Protein AF-A0A2A5DPG7-F1 (afdb_monomer_lite)

Sequence (153 aa):
MPADMGAVGDTNIAQRLMDYFQRQSAWLESVQEELKEMPDSLQSDDLDEVIGTTLQWDTRNKALAEEFVVLKKEWDRTEDIPSSDRKAIQALARDVESKVETVRILFEQSAALAGEKSLAMKESLDELKQGRGVLGKYKAPSSPDSSYFDSSM

Structure (mmCIF, N/CA/C/O backbone):
data_AF-A0A2A5DPG7-F1
#
_entry.id   AF-A0A2A5DPG7-F1
#
loop_
_atom_site.group_PDB
_atom_site.id
_atom_site.type_symbol
_atom_site.label_atom_id
_atom_site.label_alt_id
_atom_site.label_comp_id
_atom_site.label_asym_id
_atom_site.label_entity_id
_atom_site.label_seq_id
_atom_site.pdbx_PDB_ins_code
_atom_site.Cartn_x
_atom_site.Cartn_y
_atom_site.Cartn_z
_atom_site.occupancy
_atom_site.B_iso_or_equiv
_atom_site.auth_seq_id
_atom_site.auth_comp_id
_atom_site.auth_asym_id
_atom_site.auth_atom_id
_atom_site.pdbx_PDB_model_num
ATOM 1 N N . MET A 1 1 ? -20.782 -13.740 47.857 1.00 43.94 1 MET A N 1
ATOM 2 C CA . MET A 1 1 ? -19.964 -13.024 46.860 1.00 43.94 1 MET A CA 1
ATOM 3 C C . MET A 1 1 ? -19.784 -13.953 45.672 1.00 43.94 1 MET A C 1
ATOM 5 O O . MET A 1 1 ? -19.030 -14.908 45.811 1.00 43.94 1 MET A O 1
ATOM 9 N N . PRO A 1 2 ? -20.546 -13.791 44.581 1.00 46.00 2 PRO A N 1
ATOM 10 C CA . PRO A 1 2 ? -20.291 -14.551 43.370 1.00 46.00 2 PRO A CA 1
ATOM 11 C C . PRO A 1 2 ? -19.112 -13.908 42.637 1.00 46.00 2 PRO A C 1
ATOM 13 O O . PRO A 1 2 ? -19.088 -12.696 42.435 1.00 46.00 2 PRO A O 1
ATOM 16 N N . ALA A 1 3 ? -18.116 -14.729 42.315 1.00 46.75 3 ALA A N 1
ATOM 17 C CA . ALA A 1 3 ? -17.057 -14.374 41.392 1.00 46.75 3 ALA A CA 1
ATOM 18 C C . ALA A 1 3 ? -17.701 -14.168 40.021 1.00 46.75 3 ALA A C 1
ATOM 20 O O . ALA A 1 3 ? -18.239 -15.105 39.431 1.00 46.75 3 ALA A O 1
ATOM 21 N N . ASP A 1 4 ? -17.683 -12.919 39.577 1.00 44.97 4 ASP A N 1
ATOM 22 C CA . ASP A 1 4 ? -18.006 -12.521 38.222 1.00 44.97 4 ASP A CA 1
ATOM 23 C C . ASP A 1 4 ? -16.949 -13.145 37.301 1.00 44.97 4 ASP A C 1
ATOM 25 O O . ASP A 1 4 ? -15.847 -12.621 37.124 1.00 44.97 4 ASP A O 1
ATOM 29 N N . MET A 1 5 ? -17.234 -14.353 36.808 1.00 43.31 5 MET A N 1
ATOM 30 C CA . MET A 1 5 ? -16.501 -14.948 35.697 1.00 43.31 5 MET A CA 1
ATOM 31 C C . MET A 1 5 ? -16.909 -14.193 34.435 1.00 43.31 5 MET A C 1
ATOM 33 O O . MET A 1 5 ? -17.728 -14.667 33.647 1.00 43.31 5 MET A O 1
ATOM 37 N N . GLY A 1 6 ? -16.348 -12.990 34.292 1.00 41.88 6 GLY A N 1
ATOM 38 C CA . GLY A 1 6 ? -16.433 -12.184 33.087 1.00 41.88 6 GLY A CA 1
ATOM 39 C C . GLY A 1 6 ? -16.070 -13.045 31.884 1.00 41.88 6 GLY A C 1
ATOM 40 O O . GLY A 1 6 ? -15.026 -13.700 31.854 1.00 41.88 6 GLY A O 1
ATOM 41 N N . ALA A 1 7 ? -16.999 -13.098 30.938 1.00 42.84 7 ALA A N 1
ATOM 42 C CA . ALA A 1 7 ? -16.963 -13.939 29.762 1.00 42.84 7 ALA A CA 1
ATOM 43 C C . ALA A 1 7 ? -15.601 -13.890 29.049 1.00 42.84 7 ALA A C 1
ATOM 45 O O . ALA A 1 7 ? -15.159 -12.845 28.579 1.00 42.84 7 ALA A O 1
ATOM 46 N N . VAL A 1 8 ? -14.971 -15.055 28.891 1.00 46.00 8 VAL A N 1
ATOM 47 C CA . VAL A 1 8 ? -13.763 -15.276 28.071 1.00 46.00 8 VAL A CA 1
ATOM 48 C C . VAL A 1 8 ? -14.135 -15.283 26.571 1.00 46.00 8 VAL A C 1
ATOM 50 O O . VAL A 1 8 ? -13.689 -16.130 25.809 1.00 46.00 8 VAL A O 1
ATOM 53 N N . GLY A 1 9 ? -15.026 -14.386 26.135 1.00 45.62 9 GLY A N 1
ATOM 54 C CA . GLY A 1 9 ? -15.773 -14.556 24.883 1.00 45.62 9 GLY A CA 1
ATOM 55 C C . GLY A 1 9 ? -15.862 -13.365 23.936 1.00 45.62 9 GLY A C 1
ATOM 56 O O . GLY A 1 9 ? -16.246 -13.588 22.800 1.00 45.62 9 GLY A O 1
ATOM 57 N N . ASP A 1 10 ? -15.489 -12.149 24.337 1.00 52.44 10 ASP A N 1
ATOM 58 C CA . ASP A 1 10 ? -15.544 -10.986 23.442 1.00 52.44 10 ASP A CA 1
ATOM 59 C C . ASP A 1 10 ? -14.329 -10.093 23.669 1.00 52.44 10 ASP A C 1
ATOM 61 O O . ASP A 1 10 ? -14.251 -9.311 24.619 1.00 52.44 10 ASP A O 1
ATOM 65 N N . THR A 1 11 ? -13.333 -10.209 22.791 1.00 62.56 11 THR A N 1
ATOM 66 C CA . THR A 1 11 ? -12.289 -9.187 22.713 1.00 62.56 11 THR A CA 1
ATOM 67 C C . THR A 1 11 ? -12.968 -7.870 22.340 1.00 62.56 11 THR A C 1
ATOM 69 O O . THR A 1 11 ? -13.545 -7.769 21.257 1.00 62.56 11 THR A O 1
ATOM 72 N N . ASN A 1 12 ? -12.913 -6.880 23.239 1.00 88.88 12 ASN A N 1
ATOM 73 C CA . ASN A 1 12 ? -13.495 -5.548 23.053 1.00 88.88 12 ASN A CA 1
ATOM 74 C C . ASN A 1 12 ? -13.195 -5.022 21.633 1.00 88.88 12 ASN A C 1
ATOM 76 O O . ASN A 1 12 ? -12.031 -4.971 21.225 1.00 88.88 12 ASN A O 1
ATOM 80 N N . ILE A 1 13 ? -14.237 -4.629 20.887 1.00 95.50 13 ILE A N 1
ATOM 81 C CA . ILE A 1 13 ? -14.133 -4.117 19.510 1.00 95.50 13 ILE A CA 1
ATOM 82 C C . ILE A 1 13 ? -13.096 -2.996 19.376 1.00 95.50 13 ILE A C 1
ATOM 84 O O . ILE A 1 13 ? -12.400 -2.913 18.364 1.00 95.50 13 ILE A O 1
ATOM 88 N N . ALA A 1 14 ? -12.930 -2.171 20.415 1.00 95.25 14 ALA A N 1
ATOM 89 C CA . ALA A 1 14 ? -11.928 -1.121 20.427 1.00 95.25 14 ALA A CA 1
ATOM 90 C C . ALA A 1 14 ? -10.503 -1.684 20.325 1.00 95.25 14 ALA A C 1
ATOM 92 O O . ALA A 1 14 ? -9.715 -1.210 19.511 1.00 95.25 14 ALA A O 1
ATOM 93 N N . GLN A 1 15 ? -10.193 -2.739 21.084 1.00 95.94 15 GLN A N 1
ATOM 94 C CA . GLN A 1 15 ? -8.887 -3.397 21.045 1.00 95.94 15 GLN A CA 1
ATOM 95 C C . GLN A 1 15 ? -8.618 -4.027 19.675 1.00 95.94 15 GLN A C 1
ATOM 97 O O . GLN A 1 15 ? -7.505 -3.931 19.163 1.00 95.94 15 GLN A O 1
ATOM 102 N N . ARG A 1 16 ? -9.641 -4.634 19.061 1.00 97.06 16 ARG A N 1
ATOM 103 C CA . ARG A 1 16 ? -9.536 -5.227 17.718 1.00 97.06 16 ARG A CA 1
ATOM 104 C C . ARG A 1 16 ? -9.281 -4.173 16.640 1.00 97.06 16 ARG A C 1
ATOM 106 O O . ARG A 1 16 ? -8.447 -4.392 15.771 1.00 97.06 16 ARG A O 1
ATOM 113 N N . LEU A 1 17 ? -9.943 -3.017 16.711 1.00 97.69 17 LEU A N 1
ATOM 114 C CA . LEU A 1 17 ? -9.670 -1.902 15.797 1.00 97.69 17 LEU A CA 1
ATOM 115 C C . LEU A 1 17 ? -8.281 -1.296 16.003 1.00 97.69 17 LEU A C 1
ATOM 117 O O . LEU A 1 17 ? -7.624 -0.947 15.026 1.00 97.69 17 LEU A O 1
ATOM 121 N N . MET A 1 18 ? -7.820 -1.174 17.250 1.00 97.81 18 MET A N 1
ATOM 122 C CA . MET A 1 18 ? -6.457 -0.713 17.526 1.00 97.81 18 MET A CA 1
ATOM 123 C C . MET A 1 18 ? -5.417 -1.671 16.938 1.00 97.81 18 MET A C 1
ATOM 125 O O . MET A 1 18 ? -4.511 -1.213 16.246 1.00 97.81 18 MET A O 1
ATOM 129 N N . ASP A 1 19 ? -5.583 -2.980 17.151 1.00 97.56 19 ASP A N 1
ATOM 130 C CA . ASP A 1 19 ? -4.721 -4.011 16.560 1.00 97.56 19 ASP A CA 1
ATOM 131 C C . ASP A 1 19 ? -4.735 -3.955 15.025 1.00 97.56 19 ASP A C 1
ATOM 133 O O . ASP A 1 19 ? -3.681 -3.955 14.390 1.00 97.56 19 ASP A O 1
ATOM 137 N N . TYR A 1 20 ? -5.921 -3.820 14.424 1.00 98.19 20 TYR A N 1
ATOM 138 C CA . TYR A 1 20 ? -6.070 -3.644 12.982 1.00 98.19 20 TYR A CA 1
ATOM 139 C C . TYR A 1 20 ? -5.257 -2.448 12.464 1.00 98.19 20 TYR A C 1
ATOM 141 O O . TYR A 1 20 ? -4.447 -2.607 11.549 1.00 98.19 20 TYR A O 1
ATOM 149 N N . PHE A 1 21 ? -5.416 -1.260 13.061 1.00 98.50 21 PHE A N 1
ATOM 150 C CA . PHE A 1 21 ? -4.692 -0.072 12.604 1.00 98.50 21 PHE A CA 1
ATOM 151 C C . PHE A 1 21 ? -3.184 -0.173 12.849 1.00 98.50 21 PHE A C 1
ATOM 153 O O . PHE A 1 21 ? -2.409 0.313 12.029 1.00 98.50 21 PHE A O 1
ATOM 160 N N . GLN A 1 22 ? -2.745 -0.834 13.922 1.00 98.31 22 GLN A N 1
ATOM 161 C CA . GLN A 1 22 ? -1.323 -1.095 14.165 1.00 98.31 22 GLN A CA 1
ATOM 162 C C . GLN A 1 22 ? -0.731 -2.025 13.101 1.00 98.31 22 GLN A C 1
ATOM 164 O O . GLN A 1 22 ? 0.318 -1.716 12.536 1.00 98.31 22 GLN A O 1
ATOM 169 N N . ARG A 1 23 ? -1.422 -3.123 12.767 1.00 97.94 23 ARG A N 1
ATOM 170 C CA . ARG A 1 23 ? -1.010 -4.030 11.685 1.00 97.94 23 ARG A CA 1
ATOM 171 C C . ARG A 1 23 ? -0.997 -3.338 10.327 1.00 97.94 23 ARG A C 1
ATOM 173 O O . ARG A 1 23 ? -0.074 -3.563 9.547 1.00 97.94 23 ARG A O 1
ATOM 180 N N . GLN A 1 24 ? -1.999 -2.506 10.043 1.00 98.38 24 GLN A N 1
ATOM 181 C CA . GLN A 1 24 ? -2.051 -1.733 8.805 1.00 98.38 24 GLN A CA 1
ATOM 182 C C . GLN A 1 24 ? -0.908 -0.712 8.740 1.00 98.38 24 GLN A C 1
ATOM 184 O O . GLN A 1 24 ? -0.272 -0.597 7.698 1.00 98.38 24 GLN A O 1
ATOM 189 N N . SER A 1 25 ? -0.613 -0.019 9.844 1.00 98.12 25 SER A N 1
ATOM 190 C CA . SER A 1 25 ? 0.489 0.946 9.928 1.00 98.12 25 SER A CA 1
ATOM 191 C C . SER A 1 25 ? 1.844 0.276 9.678 1.00 98.12 25 SER A C 1
ATOM 193 O O . SER A 1 25 ? 2.558 0.689 8.768 1.00 98.12 25 SER A O 1
ATOM 195 N N . ALA A 1 26 ? 2.140 -0.829 10.372 1.00 98.00 26 ALA A N 1
ATOM 196 C CA . ALA A 1 26 ? 3.388 -1.577 10.190 1.00 98.00 26 ALA A CA 1
ATOM 197 C C . ALA A 1 26 ? 3.548 -2.128 8.761 1.00 98.00 26 ALA A C 1
ATOM 199 O O . ALA A 1 26 ? 4.636 -2.110 8.191 1.00 98.00 26 ALA A O 1
ATOM 200 N N . TRP A 1 27 ? 2.457 -2.601 8.152 1.00 97.94 27 TRP A N 1
ATOM 201 C CA . TRP A 1 27 ? 2.490 -3.042 6.759 1.00 97.94 27 TRP A CA 1
ATOM 202 C C . TRP A 1 27 ? 2.753 -1.880 5.791 1.00 97.94 27 TRP A C 1
ATOM 204 O O . TRP A 1 27 ? 3.566 -2.026 4.883 1.00 97.94 27 TRP A O 1
ATOM 214 N N . LEU A 1 28 ? 2.117 -0.721 5.992 1.00 98.25 28 LEU A N 1
ATOM 215 C CA . LEU A 1 28 ? 2.368 0.463 5.166 1.00 98.25 28 LEU A CA 1
ATOM 216 C C . LEU A 1 28 ? 3.812 0.957 5.298 1.00 98.25 28 LEU A C 1
ATOM 218 O O . LEU A 1 28 ? 4.374 1.409 4.309 1.00 98.25 28 LEU A O 1
ATOM 222 N N . GLU A 1 29 ? 4.419 0.860 6.481 1.00 97.94 29 GLU A N 1
ATOM 223 C CA . GLU A 1 29 ? 5.838 1.181 6.682 1.00 97.94 29 GLU A CA 1
ATOM 224 C C . GLU A 1 29 ? 6.749 0.257 5.858 1.00 97.94 29 GLU A C 1
ATOM 226 O O . GLU A 1 29 ? 7.603 0.766 5.135 1.00 97.94 29 GLU A O 1
ATOM 231 N N . SER A 1 30 ? 6.494 -1.058 5.853 1.00 97.00 30 SER A N 1
ATOM 232 C CA . SER A 1 30 ? 7.204 -2.018 4.981 1.00 97.00 30 SER A CA 1
ATOM 233 C C . SER A 1 30 ? 7.078 -1.639 3.504 1.00 97.00 30 SER A C 1
ATOM 235 O O . SER A 1 30 ? 8.074 -1.518 2.798 1.00 97.00 30 SER A O 1
ATOM 237 N N . VAL A 1 31 ? 5.855 -1.349 3.041 1.00 96.75 31 VAL A N 1
ATOM 238 C CA . VAL A 1 31 ? 5.612 -0.946 1.644 1.00 96.75 31 VAL A CA 1
ATOM 239 C C . VAL A 1 31 ? 6.350 0.352 1.300 1.00 96.75 31 VAL A C 1
ATOM 241 O O . VAL A 1 31 ? 6.848 0.501 0.187 1.00 96.75 31 VAL A O 1
ATOM 244 N N . GLN A 1 32 ? 6.448 1.307 2.232 1.00 96.44 32 GLN A N 1
ATOM 245 C CA . GLN A 1 32 ? 7.223 2.532 2.011 1.00 96.44 32 GLN A CA 1
ATOM 246 C C . GLN A 1 32 ? 8.722 2.264 1.876 1.00 96.44 32 GLN A C 1
ATOM 248 O O . GLN A 1 32 ? 9.375 2.955 1.097 1.00 96.44 32 GLN A O 1
ATOM 253 N N . GLU A 1 33 ? 9.279 1.338 2.655 1.00 94.81 33 GLU A N 1
ATOM 254 C CA . GLU A 1 33 ? 10.688 0.945 2.549 1.00 94.81 33 GLU A CA 1
ATOM 255 C C . GLU A 1 33 ? 10.954 0.280 1.197 1.00 94.81 33 GLU A C 1
ATOM 257 O O . GLU A 1 33 ? 11.805 0.750 0.444 1.00 94.81 33 GLU A O 1
ATOM 262 N N . GLU A 1 34 ? 10.130 -0.693 0.820 1.00 93.62 34 GLU A N 1
ATOM 263 C CA . GLU A 1 34 ? 10.251 -1.398 -0.459 1.00 93.62 34 GLU A CA 1
ATOM 264 C C . GLU A 1 34 ? 10.073 -0.450 -1.667 1.00 93.62 34 GLU A C 1
ATOM 266 O O . GLU A 1 34 ? 10.819 -0.517 -2.645 1.00 93.62 34 GLU A O 1
ATOM 271 N N . LEU A 1 35 ? 9.135 0.508 -1.606 1.00 93.62 35 LEU A N 1
ATOM 272 C CA . LEU A 1 35 ? 8.951 1.506 -2.670 1.00 93.62 35 LEU A CA 1
ATOM 273 C C . LEU A 1 35 ? 10.137 2.468 -2.815 1.00 93.62 35 LEU A C 1
ATOM 275 O O . LEU A 1 35 ? 10.369 2.966 -3.9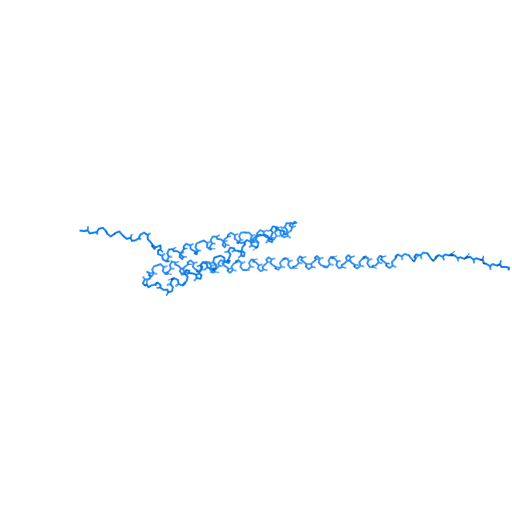18 1.00 93.62 35 LEU A O 1
ATOM 279 N N . LYS A 1 36 ? 10.891 2.740 -1.743 1.00 91.69 36 LYS A N 1
ATOM 280 C CA . LYS A 1 36 ? 12.106 3.571 -1.823 1.00 91.69 36 LYS A CA 1
ATOM 281 C C . LYS A 1 36 ? 13.250 2.851 -2.535 1.00 91.69 36 LYS A C 1
ATOM 283 O O . LYS A 1 36 ? 14.075 3.523 -3.144 1.00 91.69 36 LYS A O 1
ATOM 288 N N . GLU A 1 37 ? 13.280 1.523 -2.480 1.00 89.75 37 GLU A N 1
ATOM 289 C CA . GLU A 1 37 ? 14.281 0.672 -3.145 1.00 89.75 37 GLU A CA 1
ATOM 290 C C . GLU A 1 37 ? 13.891 0.327 -4.598 1.00 89.75 37 GLU A C 1
ATOM 292 O O . GLU A 1 37 ? 14.711 -0.114 -5.410 1.00 89.75 37 GLU A O 1
ATOM 297 N N . MET A 1 38 ? 12.633 0.579 -4.972 1.00 86.94 38 MET A N 1
ATOM 298 C CA . MET A 1 38 ? 12.098 0.271 -6.298 1.00 86.94 38 MET A CA 1
ATOM 299 C C . MET A 1 38 ? 12.833 0.954 -7.472 1.00 86.94 38 MET A C 1
ATOM 301 O O . MET A 1 38 ? 13.013 0.291 -8.493 1.00 86.94 38 MET A O 1
ATOM 305 N N . PRO A 1 39 ? 13.303 2.217 -7.399 1.00 85.56 39 PRO A N 1
ATOM 306 C CA . PRO A 1 39 ? 14.057 2.837 -8.496 1.00 85.56 39 PRO A CA 1
ATOM 307 C C . PRO A 1 39 ? 15.347 2.099 -8.880 1.00 85.56 39 PRO A C 1
ATOM 309 O O . PRO A 1 39 ? 15.724 2.107 -10.057 1.00 85.56 39 PRO A O 1
ATOM 312 N N . ASP A 1 40 ? 16.005 1.456 -7.914 1.00 84.31 40 ASP A N 1
ATOM 313 C CA . ASP A 1 40 ? 17.207 0.650 -8.146 1.00 84.31 40 ASP A CA 1
ATOM 314 C C . ASP A 1 40 ? 16.833 -0.719 -8.726 1.00 84.31 40 ASP A C 1
ATOM 316 O O . ASP A 1 40 ? 17.451 -1.185 -9.683 1.00 84.31 40 ASP A O 1
ATOM 320 N N . SER A 1 41 ? 15.737 -1.308 -8.243 1.00 81.31 41 SER A N 1
ATOM 321 C CA . SER A 1 41 ? 15.184 -2.559 -8.784 1.00 81.31 41 SER A CA 1
ATOM 322 C C . SER A 1 41 ? 14.687 -2.402 -10.228 1.00 81.31 41 SER A C 1
ATOM 324 O O . SER A 1 41 ? 14.875 -3.278 -11.058 1.00 81.31 41 SER A O 1
ATOM 326 N N . LEU A 1 42 ? 14.146 -1.238 -10.601 1.00 79.31 42 LEU A N 1
ATOM 327 C CA . LEU A 1 42 ? 13.774 -0.924 -11.990 1.00 79.31 42 LEU A CA 1
ATOM 328 C C . LEU A 1 42 ? 14.986 -0.727 -12.922 1.00 79.31 42 LEU A C 1
ATOM 330 O O . LEU A 1 42 ? 14.814 -0.488 -14.123 1.00 79.31 42 LEU A O 1
ATOM 334 N N . GLN A 1 43 ? 16.208 -0.698 -12.389 1.00 80.50 43 GLN A N 1
ATOM 335 C CA . GLN A 1 43 ? 17.444 -0.719 -13.176 1.00 80.50 43 GLN A CA 1
ATOM 336 C C . GLN A 1 43 ? 18.033 -2.125 -13.294 1.00 80.50 43 GLN A C 1
ATOM 338 O O . GLN A 1 43 ? 18.843 -2.342 -14.194 1.00 80.50 43 GLN A O 1
ATOM 343 N N . SER A 1 44 ? 17.648 -3.052 -12.414 1.00 77.06 44 SER A N 1
ATOM 344 C CA . SER A 1 44 ? 18.027 -4.454 -12.527 1.00 77.06 44 SER A CA 1
ATOM 345 C C . SER A 1 44 ? 17.144 -5.171 -13.556 1.00 77.06 44 SER A C 1
ATOM 347 O O . SER A 1 44 ? 16.100 -4.669 -13.978 1.00 77.06 44 SER A O 1
ATOM 349 N N . ASP A 1 45 ? 17.571 -6.364 -13.970 1.00 71.62 45 ASP A N 1
ATOM 350 C CA . ASP A 1 45 ? 16.794 -7.231 -14.861 1.00 71.62 45 ASP A CA 1
ATOM 351 C C . ASP A 1 45 ? 15.632 -7.950 -14.131 1.00 71.62 45 ASP A C 1
ATOM 353 O O . ASP A 1 45 ? 14.993 -8.824 -14.717 1.00 71.62 45 ASP A O 1
ATOM 357 N N . ASP A 1 46 ? 15.331 -7.605 -12.869 1.00 83.50 46 ASP A N 1
ATOM 358 C CA . ASP A 1 46 ? 14.384 -8.345 -12.020 1.00 83.50 46 ASP A CA 1
ATOM 359 C C . ASP A 1 46 ? 12.965 -7.745 -12.000 1.00 83.50 46 ASP A C 1
ATOM 361 O O . ASP A 1 46 ? 12.381 -7.401 -10.971 1.00 83.50 46 ASP A O 1
ATOM 365 N N . LEU A 1 47 ? 12.384 -7.585 -13.190 1.00 83.88 47 LEU A N 1
ATOM 366 C CA . LEU A 1 47 ? 11.003 -7.105 -13.327 1.00 83.88 47 LEU A CA 1
ATOM 367 C C . LEU A 1 47 ? 9.973 -8.100 -12.771 1.00 83.88 47 LEU A C 1
ATOM 369 O O . LEU A 1 47 ? 8.904 -7.684 -12.317 1.00 83.88 47 LEU A O 1
ATOM 373 N N . ASP A 1 48 ? 10.283 -9.396 -12.803 1.00 86.81 48 ASP A N 1
ATOM 374 C CA . ASP A 1 48 ? 9.397 -10.439 -12.287 1.00 86.81 48 ASP A CA 1
ATOM 375 C C . ASP A 1 48 ? 9.258 -10.343 -10.760 1.00 86.81 48 ASP A C 1
ATOM 377 O O . ASP A 1 48 ? 8.142 -10.478 -10.243 1.00 86.81 48 ASP A O 1
ATOM 381 N N . GLU A 1 49 ? 10.339 -10.025 -10.037 1.00 87.94 49 GLU A N 1
ATOM 382 C CA . GLU A 1 49 ? 10.289 -9.742 -8.599 1.00 87.94 49 GLU A CA 1
ATOM 383 C C . GLU A 1 49 ? 9.408 -8.521 -8.295 1.00 87.94 49 GLU A C 1
ATOM 385 O O . GLU A 1 49 ? 8.508 -8.605 -7.456 1.00 87.94 49 GLU A O 1
ATOM 390 N N . VAL A 1 50 ? 9.570 -7.418 -9.036 1.00 88.88 50 VAL A N 1
ATOM 391 C CA . VAL A 1 50 ? 8.754 -6.198 -8.861 1.00 88.88 50 VAL A CA 1
ATOM 392 C C . VAL A 1 50 ? 7.256 -6.482 -9.045 1.00 88.88 50 VAL A C 1
ATOM 394 O O . VAL A 1 50 ? 6.417 -6.021 -8.256 1.00 88.88 50 VAL A O 1
ATOM 397 N N . ILE A 1 51 ? 6.899 -7.263 -10.068 1.00 89.38 51 ILE A N 1
ATOM 398 C CA . ILE A 1 51 ? 5.511 -7.680 -10.314 1.00 89.38 51 ILE A CA 1
ATOM 399 C C . ILE A 1 51 ? 5.013 -8.567 -9.168 1.00 89.38 51 ILE A C 1
ATOM 401 O O . ILE A 1 51 ? 3.911 -8.347 -8.655 1.00 89.38 51 ILE A O 1
ATOM 405 N N . GLY A 1 52 ? 5.820 -9.543 -8.747 1.00 92.00 52 GLY A N 1
ATOM 406 C CA . GLY A 1 52 ? 5.501 -10.445 -7.643 1.00 92.00 52 GLY A CA 1
ATOM 407 C C . GLY A 1 52 ? 5.204 -9.695 -6.345 1.00 92.00 52 GLY A C 1
ATOM 408 O O . GLY A 1 52 ? 4.167 -9.934 -5.720 1.00 92.00 52 GLY A O 1
ATOM 409 N N . THR A 1 53 ? 6.056 -8.741 -5.980 1.00 92.38 53 THR A N 1
ATOM 410 C CA . THR A 1 53 ? 5.900 -7.893 -4.792 1.00 92.38 53 THR A CA 1
ATOM 411 C C . THR A 1 53 ? 4.626 -7.047 -4.863 1.00 92.38 53 THR A C 1
ATOM 413 O O . THR A 1 53 ? 3.823 -7.042 -3.927 1.00 92.38 53 THR A O 1
ATOM 416 N N . THR A 1 54 ? 4.341 -6.433 -6.015 1.00 91.75 54 THR A N 1
ATOM 417 C CA . THR A 1 54 ? 3.121 -5.625 -6.200 1.00 91.75 54 THR A CA 1
ATOM 418 C C . THR A 1 54 ? 1.841 -6.461 -6.042 1.00 91.75 54 THR A C 1
ATOM 420 O O . THR A 1 54 ? 0.863 -6.009 -5.440 1.00 91.75 54 THR A O 1
ATOM 423 N N . LEU A 1 55 ? 1.835 -7.706 -6.534 1.00 93.88 55 LEU A N 1
ATOM 424 C CA . LEU A 1 55 ? 0.705 -8.631 -6.364 1.00 93.88 55 LEU A CA 1
ATOM 425 C C . LEU A 1 55 ? 0.506 -9.053 -4.901 1.00 93.88 55 LEU A C 1
ATOM 427 O O . LEU A 1 55 ? -0.634 -9.200 -4.442 1.00 93.88 55 LEU A O 1
ATOM 431 N N . GLN A 1 56 ? 1.599 -9.236 -4.156 1.00 95.56 56 GLN A N 1
ATOM 432 C CA . GLN A 1 56 ? 1.537 -9.523 -2.722 1.00 95.56 56 GLN A CA 1
ATOM 433 C C . GLN A 1 56 ? 0.937 -8.344 -1.950 1.00 95.56 56 GLN A C 1
ATOM 435 O O . GLN A 1 56 ? 0.056 -8.553 -1.108 1.00 95.56 56 GLN A O 1
ATOM 440 N N . TRP A 1 57 ? 1.336 -7.110 -2.275 1.00 94.94 57 TRP A N 1
ATOM 441 C CA . TRP A 1 57 ? 0.759 -5.906 -1.674 1.00 94.94 57 TRP A CA 1
ATOM 442 C C . TRP A 1 57 ? -0.740 -5.781 -1.948 1.00 94.94 57 TRP A C 1
ATOM 444 O O . TRP A 1 57 ? -1.504 -5.555 -1.011 1.00 94.94 57 TRP A O 1
ATOM 454 N N . ASP A 1 58 ? -1.184 -5.979 -3.193 1.00 95.25 58 ASP A N 1
ATOM 455 C CA . ASP A 1 58 ? -2.610 -5.926 -3.549 1.00 95.25 58 ASP A CA 1
ATOM 456 C C . ASP A 1 58 ? -3.426 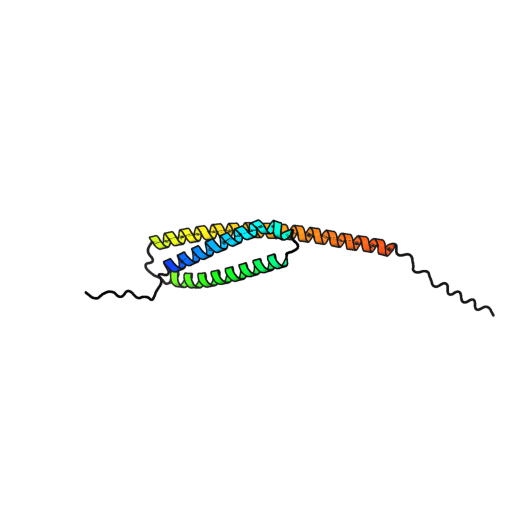-6.978 -2.780 1.00 95.25 58 ASP A C 1
ATOM 458 O O . ASP A 1 58 ? -4.474 -6.673 -2.203 1.00 95.25 58 ASP A O 1
ATOM 462 N N . THR A 1 59 ? -2.906 -8.205 -2.686 1.00 96.75 59 THR A N 1
ATOM 463 C CA . THR A 1 59 ? -3.534 -9.287 -1.913 1.00 96.75 59 THR A CA 1
ATOM 464 C C . THR A 1 59 ? -3.672 -8.909 -0.438 1.00 96.75 59 THR A C 1
ATOM 466 O O . THR A 1 59 ? -4.740 -9.076 0.158 1.00 96.75 59 THR A O 1
ATOM 469 N N . ARG A 1 60 ? -2.608 -8.361 0.160 1.00 95.81 60 ARG A N 1
ATOM 470 C CA . ARG A 1 60 ? -2.607 -7.936 1.564 1.00 95.81 60 ARG A CA 1
ATOM 471 C C . ARG A 1 60 ? -3.563 -6.768 1.807 1.00 95.81 60 ARG A C 1
ATOM 473 O O . ARG A 1 60 ? -4.296 -6.790 2.795 1.00 95.81 60 ARG A O 1
ATOM 480 N N . ASN A 1 61 ? -3.598 -5.798 0.896 1.00 95.19 61 ASN A N 1
ATOM 481 C CA . ASN A 1 61 ? -4.491 -4.646 0.965 1.00 95.19 61 ASN A CA 1
ATOM 482 C C . ASN A 1 61 ? -5.967 -5.068 0.925 1.00 95.19 61 ASN A C 1
ATOM 484 O O . ASN A 1 61 ? -6.767 -4.599 1.733 1.00 95.19 61 ASN A O 1
ATOM 488 N N . LYS A 1 62 ? -6.324 -5.997 0.028 1.00 96.50 62 LYS A N 1
ATOM 489 C CA . LYS A 1 62 ? -7.685 -6.550 -0.065 1.00 96.50 62 LYS A CA 1
ATOM 490 C C . LYS A 1 62 ? -8.106 -7.242 1.228 1.00 96.50 62 LYS A C 1
ATOM 492 O O . LYS A 1 62 ? -9.187 -6.957 1.735 1.00 96.50 62 LYS A O 1
ATOM 497 N N . ALA A 1 63 ? -7.234 -8.076 1.796 1.00 96.69 63 ALA A N 1
ATOM 498 C CA . ALA A 1 63 ? -7.510 -8.755 3.060 1.00 96.69 63 ALA A CA 1
ATOM 499 C C . ALA A 1 63 ? -7.752 -7.763 4.216 1.00 96.69 63 ALA A C 1
ATOM 501 O O . ALA A 1 63 ? -8.708 -7.920 4.975 1.00 96.69 63 ALA A O 1
ATOM 502 N N . LEU A 1 64 ? -6.931 -6.710 4.325 1.00 95.19 64 LEU A N 1
ATOM 503 C CA . LEU A 1 64 ? -7.122 -5.655 5.328 1.00 95.19 64 LEU A CA 1
ATOM 504 C C . LEU A 1 64 ? -8.423 -4.871 5.095 1.00 95.19 64 LEU A C 1
ATOM 506 O O . LEU A 1 64 ? -9.153 -4.595 6.045 1.00 95.19 64 LEU A O 1
ATOM 510 N N . ALA A 1 65 ? -8.759 -4.552 3.843 1.00 96.44 65 ALA A N 1
ATOM 511 C CA . ALA A 1 65 ? -9.995 -3.846 3.514 1.00 96.44 65 ALA A CA 1
ATOM 512 C C . ALA A 1 65 ? -11.248 -4.656 3.893 1.00 96.44 65 ALA A C 1
ATOM 514 O O . ALA A 1 65 ? -12.196 -4.104 4.457 1.00 96.44 65 ALA A O 1
ATOM 515 N N . GLU A 1 66 ? -11.252 -5.963 3.627 1.00 98.00 66 GLU A N 1
ATOM 516 C CA . GLU A 1 66 ? -12.336 -6.867 4.027 1.00 98.00 66 GLU A CA 1
ATOM 517 C C . GLU A 1 66 ? -12.476 -6.944 5.553 1.00 98.00 66 GLU A C 1
ATOM 519 O O . GLU A 1 66 ? -13.586 -6.816 6.081 1.00 98.00 66 GLU A O 1
ATOM 524 N N . GLU A 1 67 ? -11.355 -7.080 6.266 1.00 97.62 67 GLU A N 1
ATOM 525 C CA . GLU A 1 67 ? -11.322 -7.073 7.729 1.00 97.62 67 GLU A CA 1
ATOM 526 C C . GLU A 1 67 ? -11.895 -5.764 8.296 1.00 97.62 67 GLU A C 1
ATOM 528 O O 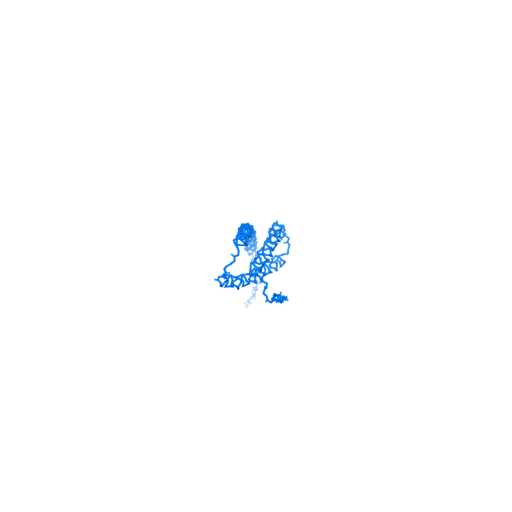. GLU A 1 67 ? -12.764 -5.789 9.176 1.00 97.62 67 GLU A O 1
ATOM 533 N N . PHE A 1 68 ? -11.488 -4.616 7.749 1.00 97.81 68 PHE A N 1
ATOM 534 C CA . PHE A 1 68 ? -11.982 -3.311 8.183 1.00 97.81 68 PHE A CA 1
ATOM 535 C C . PHE A 1 68 ? -13.490 -3.159 7.995 1.00 97.81 68 PHE A C 1
ATOM 537 O O . PHE A 1 68 ? -14.168 -2.621 8.869 1.00 97.81 68 PHE A O 1
ATOM 544 N N . VAL A 1 69 ? -14.047 -3.656 6.885 1.00 98.12 69 VAL A N 1
ATOM 545 C CA . VAL A 1 69 ? -15.499 -3.622 6.643 1.00 98.12 69 VAL A CA 1
ATOM 546 C C . VAL A 1 69 ? -16.258 -4.384 7.731 1.00 98.12 69 VAL A C 1
ATOM 548 O O . VAL A 1 69 ? -17.330 -3.939 8.154 1.00 98.12 69 VAL A O 1
ATOM 551 N N . VAL A 1 70 ? -15.724 -5.515 8.196 1.00 97.69 70 VAL A N 1
ATOM 552 C CA . VAL A 1 70 ? -16.315 -6.291 9.295 1.00 97.69 70 VAL A CA 1
ATOM 553 C C . VAL A 1 70 ? -16.205 -5.522 10.611 1.00 97.69 70 VAL A C 1
ATOM 555 O O . VAL A 1 70 ? -17.230 -5.260 11.244 1.00 97.69 70 VAL A O 1
ATOM 558 N N . LEU A 1 71 ? -14.999 -5.075 10.975 1.00 96.88 71 LEU A N 1
ATOM 559 C CA . LEU A 1 71 ? -14.752 -4.328 12.215 1.00 96.88 71 LEU A CA 1
ATOM 560 C C . LEU A 1 71 ? -15.582 -3.047 12.293 1.00 96.88 71 LEU A C 1
ATOM 562 O O . LEU A 1 71 ? -16.134 -2.721 13.341 1.00 96.88 71 LEU A O 1
ATOM 566 N N . LYS A 1 72 ? -15.735 -2.344 11.171 1.00 97.62 72 LYS A N 1
ATOM 567 C CA . LYS A 1 72 ? -16.556 -1.141 11.089 1.00 97.62 72 LYS A CA 1
ATOM 568 C C . LYS A 1 72 ? -18.028 -1.431 11.385 1.00 97.62 72 LYS A C 1
ATOM 570 O O . LYS A 1 72 ? -18.649 -0.690 12.140 1.00 97.62 72 LYS A O 1
ATOM 575 N N . LYS A 1 73 ? -18.590 -2.508 10.825 1.00 97.56 73 LYS A N 1
ATOM 576 C CA . LYS A 1 73 ? -19.986 -2.901 11.093 1.00 97.56 73 LYS A CA 1
ATOM 577 C C . LYS A 1 73 ? -20.208 -3.269 12.556 1.00 97.56 73 LYS A C 1
ATOM 579 O O . LYS A 1 73 ? -21.269 -2.973 13.095 1.00 97.56 73 LYS A O 1
ATOM 584 N N . GLU A 1 74 ? -19.243 -3.937 13.180 1.00 96.12 74 GLU A N 1
ATOM 585 C CA . GLU A 1 74 ? -19.301 -4.277 14.604 1.00 96.12 74 GLU A CA 1
ATOM 586 C C . GLU A 1 74 ? -19.193 -3.026 15.484 1.00 96.12 74 GLU A C 1
ATOM 588 O O . GLU A 1 74 ? -19.991 -2.845 16.403 1.00 96.12 74 GLU A O 1
ATOM 593 N N . TRP A 1 75 ? -18.272 -2.120 15.154 1.00 95.88 75 TRP A N 1
ATOM 594 C CA . TRP A 1 75 ? -18.117 -0.833 15.828 1.00 95.88 75 TRP A CA 1
ATOM 595 C C . TRP A 1 75 ? -19.391 0.007 15.776 1.00 95.88 75 TRP A C 1
ATOM 597 O O . TRP A 1 75 ? -19.846 0.491 16.808 1.00 95.88 75 TRP A O 1
ATOM 607 N N . ASP A 1 76 ? -20.003 0.130 14.596 1.00 96.31 76 ASP A N 1
ATOM 608 C CA . ASP A 1 76 ? -21.224 0.918 14.396 1.00 96.31 76 ASP A CA 1
ATOM 609 C C . ASP A 1 76 ? -22.429 0.345 15.184 1.00 96.31 76 ASP A C 1
ATOM 611 O O . ASP A 1 76 ? -23.394 1.062 15.439 1.00 96.31 76 ASP A O 1
ATOM 615 N N . ARG A 1 77 ? -22.375 -0.934 15.590 1.00 96.31 77 ARG A N 1
ATOM 616 C CA . ARG A 1 77 ? -23.386 -1.609 16.430 1.00 96.31 77 ARG A CA 1
ATOM 617 C C . ARG A 1 77 ? -23.050 -1.612 17.921 1.00 96.31 77 ARG A C 1
ATOM 619 O O . ARG A 1 77 ? -23.896 -2.007 18.718 1.00 96.31 77 ARG A O 1
ATOM 626 N N . THR A 1 78 ? -21.827 -1.246 18.293 1.00 94.69 78 THR A N 1
ATOM 627 C CA . THR A 1 78 ? -21.378 -1.304 19.683 1.00 94.69 78 THR A CA 1
ATOM 628 C C . THR A 1 78 ? -21.694 0.014 20.381 1.00 94.69 78 THR A C 1
ATOM 630 O O . THR A 1 78 ? -21.160 1.073 20.042 1.00 94.69 78 THR A O 1
ATOM 633 N N . GLU A 1 79 ? -22.570 -0.055 21.376 1.00 94.00 79 GLU A N 1
ATOM 634 C CA . GLU A 1 79 ? -22.939 1.085 22.213 1.00 94.00 79 GLU A CA 1
ATOM 635 C C . GLU A 1 79 ? -21.882 1.336 23.306 1.00 94.00 79 GLU A C 1
ATOM 637 O O . GLU A 1 79 ? -21.037 0.489 23.591 1.00 94.00 79 GLU A O 1
ATOM 642 N N . ASP A 1 80 ? -21.881 2.542 23.879 1.00 93.06 80 ASP A N 1
ATOM 643 C CA . ASP A 1 80 ? -21.100 2.900 25.076 1.00 93.06 80 ASP A CA 1
ATOM 644 C C . ASP A 1 80 ? -19.572 2.700 25.030 1.00 93.06 80 ASP A C 1
ATOM 646 O O . ASP A 1 80 ? -18.908 2.633 26.064 1.00 93.06 80 ASP A O 1
ATOM 650 N N . ILE A 1 81 ? -18.964 2.701 23.837 1.00 92.44 81 ILE A N 1
ATOM 651 C CA . ILE A 1 81 ? -17.496 2.651 23.715 1.00 92.44 81 ILE A CA 1
ATOM 652 C C . ILE A 1 81 ? -16.854 3.851 24.438 1.00 92.44 81 ILE A C 1
ATOM 654 O O . ILE A 1 81 ? -17.170 4.999 24.074 1.00 92.44 81 ILE A O 1
ATOM 658 N N . PRO A 1 82 ? -15.918 3.624 25.385 1.00 94.50 82 PRO A N 1
ATOM 659 C CA . PRO A 1 82 ? -15.279 4.682 26.159 1.00 94.50 82 PRO A CA 1
ATOM 660 C C . PRO A 1 82 ? -14.664 5.788 25.295 1.00 94.50 82 PRO A C 1
ATOM 662 O O . PRO A 1 82 ? -14.039 5.540 24.261 1.00 94.50 82 PRO A O 1
ATOM 665 N N . SER A 1 83 ? -14.781 7.044 25.743 1.00 94.81 83 SER A N 1
ATOM 666 C CA . SER A 1 83 ? -14.221 8.187 25.003 1.00 94.81 83 SER A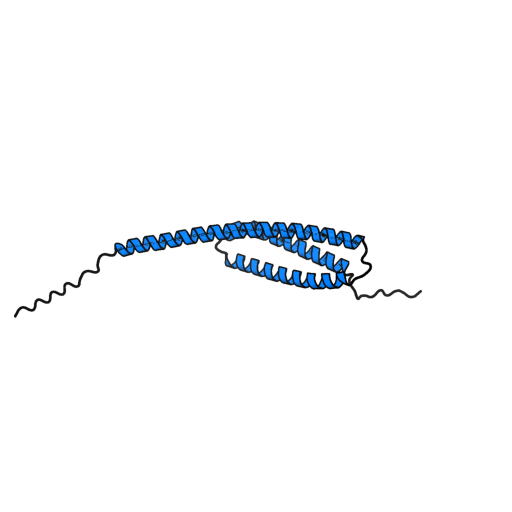 CA 1
ATOM 667 C C . SER A 1 83 ? -12.698 8.117 24.847 1.00 94.81 83 SER A C 1
ATOM 669 O O . SER A 1 83 ? -12.184 8.664 23.869 1.00 94.81 83 SER A O 1
ATOM 671 N N . SER A 1 84 ? -11.980 7.505 25.793 1.00 94.88 84 SER A N 1
ATOM 672 C CA . SER A 1 84 ? -10.531 7.273 25.701 1.00 94.88 84 SER A CA 1
ATOM 673 C C . SER A 1 84 ? -10.188 6.430 24.478 1.00 94.88 84 SER A C 1
ATOM 675 O O . SER A 1 84 ? -9.334 6.808 23.679 1.00 94.88 84 SER A O 1
ATOM 677 N N . ASP A 1 85 ? -10.924 5.339 24.297 1.00 95.62 85 ASP A N 1
ATOM 678 C CA . ASP A 1 85 ? -10.661 4.337 23.273 1.00 95.62 85 ASP A CA 1
ATOM 679 C C . ASP A 1 85 ? -10.993 4.897 21.891 1.00 95.62 85 ASP A C 1
ATOM 681 O O . ASP A 1 85 ? -10.202 4.769 20.957 1.00 95.62 85 ASP A O 1
ATOM 685 N N . ARG A 1 86 ? -12.104 5.641 21.781 1.00 95.69 86 ARG A N 1
ATOM 686 C CA . ARG A 1 86 ? -12.462 6.384 20.561 1.00 95.69 86 ARG A CA 1
ATOM 687 C C . ARG A 1 86 ? -11.352 7.345 20.126 1.00 95.69 86 ARG A C 1
ATOM 689 O O . ARG A 1 86 ? -11.038 7.414 18.941 1.00 95.69 86 ARG A O 1
ATOM 696 N N . LYS A 1 87 ? -10.750 8.081 21.070 1.00 97.50 87 LYS A N 1
ATOM 697 C CA . LYS A 1 87 ? -9.651 9.018 20.776 1.00 97.50 87 LYS A CA 1
ATOM 698 C C . LYS A 1 87 ? -8.386 8.290 20.328 1.00 97.50 87 LYS A C 1
ATOM 700 O O . LYS A 1 87 ? -7.751 8.733 19.376 1.00 97.50 87 LYS A O 1
ATOM 705 N N . ALA A 1 88 ? -8.038 7.188 20.987 1.00 97.12 88 ALA A N 1
ATOM 706 C CA . ALA A 1 88 ? -6.881 6.379 20.617 1.00 97.12 88 ALA A CA 1
ATOM 707 C C . ALA A 1 88 ? -7.037 5.774 19.210 1.00 97.12 88 ALA A C 1
ATOM 709 O O . ALA A 1 88 ? -6.135 5.902 18.385 1.00 97.12 88 ALA A O 1
ATOM 710 N N . ILE A 1 89 ? -8.212 5.224 18.889 1.00 97.81 89 ILE A N 1
ATOM 711 C CA . ILE A 1 89 ? -8.524 4.712 17.545 1.00 97.81 89 ILE A CA 1
ATOM 712 C C . ILE A 1 89 ? -8.476 5.831 16.503 1.00 97.81 89 ILE A C 1
ATOM 714 O O . ILE A 1 89 ? -7.894 5.649 15.440 1.00 97.81 89 ILE A O 1
ATOM 718 N N . GLN A 1 90 ? -9.032 7.009 16.805 1.00 98.25 90 GLN A N 1
ATOM 719 C CA . GLN A 1 90 ? -8.979 8.152 15.892 1.00 98.25 90 GLN A CA 1
ATOM 720 C C . GLN A 1 90 ? -7.540 8.611 15.613 1.00 98.25 90 GLN A C 1
ATOM 722 O O . GLN A 1 90 ? -7.233 9.006 14.490 1.00 98.25 90 GLN A O 1
ATOM 727 N N . ALA A 1 91 ? -6.663 8.580 16.618 1.00 98.44 91 ALA A N 1
ATOM 728 C CA . ALA A 1 91 ? -5.255 8.915 16.435 1.00 98.44 91 ALA A CA 1
ATOM 729 C C 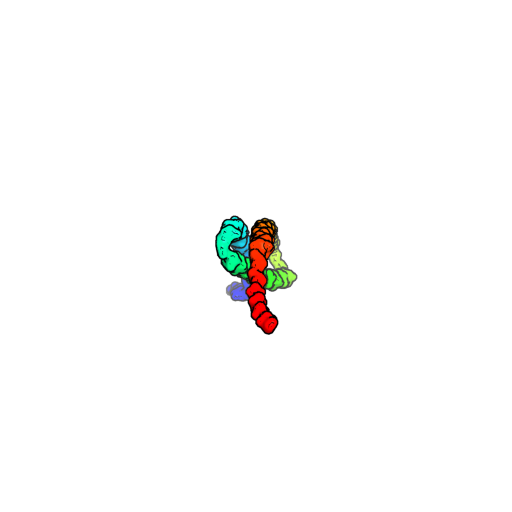. ALA A 1 91 ? -4.552 7.904 15.514 1.00 98.44 91 ALA A C 1
ATOM 731 O O . ALA A 1 91 ? -3.868 8.319 14.583 1.00 98.44 91 ALA A O 1
ATOM 732 N N . LEU A 1 92 ? -4.784 6.603 15.724 1.00 98.38 92 LEU A N 1
ATOM 733 C CA . LEU A 1 92 ? -4.247 5.542 14.867 1.00 98.38 92 LEU A CA 1
ATOM 734 C C . LEU A 1 92 ? -4.768 5.639 13.428 1.00 98.38 92 LEU A C 1
ATOM 736 O O . LEU A 1 92 ? -3.989 5.533 12.488 1.00 98.38 92 LEU A O 1
ATOM 740 N N . ALA A 1 93 ? -6.065 5.901 13.248 1.00 98.19 93 ALA A N 1
ATOM 741 C CA . ALA A 1 93 ? -6.661 6.061 11.925 1.00 98.19 93 ALA A CA 1
ATOM 742 C C . ALA A 1 93 ? -6.013 7.216 11.143 1.00 98.19 93 ALA A C 1
ATOM 744 O O . ALA A 1 93 ? -5.667 7.045 9.980 1.00 98.19 93 ALA A O 1
ATOM 745 N N . ARG A 1 94 ? -5.774 8.364 11.793 1.00 98.50 94 ARG A N 1
ATOM 746 C CA . ARG A 1 94 ? -5.089 9.510 11.167 1.00 98.50 94 ARG A CA 1
ATOM 747 C C . ARG A 1 94 ? -3.637 9.211 10.802 1.00 98.50 94 ARG A C 1
ATOM 749 O O . ARG A 1 94 ? -3.170 9.661 9.759 1.00 98.50 94 ARG A O 1
ATOM 756 N N . ASP A 1 95 ? -2.920 8.482 11.657 1.00 98.44 95 ASP A N 1
ATOM 757 C CA . ASP A 1 95 ? -1.552 8.048 11.354 1.00 98.44 95 ASP A CA 1
ATOM 758 C C . ASP A 1 95 ? -1.524 7.147 10.110 1.00 98.44 95 ASP A C 1
ATOM 760 O O . ASP A 1 95 ? -0.748 7.380 9.181 1.00 98.44 95 ASP A O 1
ATOM 764 N N . VAL A 1 96 ? -2.439 6.178 10.048 1.00 98.38 96 VAL A N 1
ATOM 765 C CA . VAL A 1 96 ? -2.603 5.291 8.892 1.00 98.38 96 VAL A CA 1
ATOM 766 C C . VAL A 1 96 ? -2.988 6.071 7.633 1.00 98.38 96 VAL A C 1
ATOM 768 O O . VAL A 1 96 ? -2.378 5.849 6.592 1.00 98.38 96 VAL A O 1
ATOM 771 N N . GLU A 1 97 ? -3.928 7.017 7.703 1.00 98.31 97 GLU A N 1
ATOM 772 C CA . GLU A 1 97 ? -4.297 7.884 6.569 1.00 98.31 97 GLU A CA 1
ATOM 773 C C . GLU A 1 97 ? -3.081 8.641 6.011 1.00 98.31 97 GLU A C 1
ATOM 775 O O . GLU A 1 97 ? -2.855 8.654 4.799 1.00 98.31 97 GLU A O 1
ATOM 780 N N . SER A 1 98 ? -2.249 9.211 6.888 1.00 98.38 98 SER A N 1
ATOM 781 C CA . SER A 1 98 ? -1.015 9.894 6.482 1.00 98.38 98 SER A CA 1
ATOM 782 C C . SER A 1 98 ? -0.019 8.950 5.796 1.00 98.38 98 SER A C 1
ATOM 784 O O . SER A 1 98 ? 0.666 9.342 4.845 1.00 98.38 98 SER A O 1
ATOM 786 N N . LYS A 1 99 ? 0.086 7.705 6.272 1.00 97.94 99 LYS A N 1
ATOM 787 C CA . LYS A 1 99 ? 0.962 6.683 5.683 1.00 97.94 99 LYS A CA 1
ATOM 788 C C . LYS A 1 99 ? 0.452 6.192 4.333 1.00 97.94 99 LYS A C 1
ATOM 790 O O . LYS A 1 99 ? 1.263 6.037 3.423 1.00 97.94 99 LYS A O 1
ATOM 795 N N . VAL A 1 100 ? -0.860 6.002 4.183 1.00 97.94 100 VAL A N 1
ATOM 796 C CA . VAL A 1 100 ? -1.497 5.668 2.898 1.00 97.94 100 VAL A CA 1
ATOM 797 C C . VAL A 1 100 ? -1.194 6.743 1.863 1.00 97.94 100 VAL A C 1
ATOM 799 O O . VAL A 1 100 ? -0.788 6.417 0.751 1.00 97.94 100 VAL A O 1
ATOM 802 N N . GLU A 1 101 ? -1.326 8.017 2.231 1.00 98.19 101 GLU A N 1
ATOM 803 C CA . GLU A 1 101 ? -1.031 9.120 1.315 1.00 98.19 101 GLU A CA 1
ATOM 804 C C . GLU A 1 101 ? 0.446 9.141 0.897 1.00 98.19 101 GLU A C 1
ATOM 806 O O . GLU A 1 101 ? 0.767 9.335 -0.274 1.00 98.19 101 GLU A O 1
ATOM 811 N N . THR A 1 102 ? 1.353 8.853 1.832 1.00 97.81 102 THR A N 1
ATOM 812 C CA . THR A 1 102 ? 2.787 8.735 1.531 1.00 97.81 102 THR A CA 1
ATOM 813 C C . THR A 1 102 ? 3.066 7.577 0.568 1.00 97.81 102 THR A C 1
ATOM 815 O O . THR A 1 102 ? 3.779 7.760 -0.417 1.00 97.81 102 THR A O 1
ATOM 818 N N . VAL A 1 103 ? 2.474 6.399 0.806 1.00 97.12 103 VAL A N 1
ATOM 819 C CA . VAL A 1 103 ? 2.581 5.235 -0.094 1.00 97.12 103 VAL A CA 1
ATOM 820 C C . VAL A 1 103 ? 2.025 5.561 -1.478 1.00 97.12 103 VAL A C 1
ATOM 822 O O . VAL A 1 103 ? 2.665 5.232 -2.473 1.00 97.12 103 VAL A O 1
ATOM 825 N N . ARG A 1 104 ? 0.877 6.247 -1.563 1.00 97.31 104 ARG A N 1
ATOM 826 C CA . ARG A 1 104 ? 0.274 6.669 -2.835 1.00 97.31 104 ARG A CA 1
ATOM 827 C C . ARG A 1 104 ? 1.237 7.532 -3.648 1.00 97.31 104 ARG A C 1
ATOM 829 O O . ARG A 1 104 ? 1.458 7.246 -4.820 1.00 97.31 104 ARG A O 1
ATOM 836 N N . ILE A 1 105 ? 1.834 8.547 -3.020 1.00 96.94 105 ILE A N 1
ATOM 837 C CA . ILE A 1 105 ? 2.801 9.441 -3.673 1.00 96.94 105 ILE A CA 1
ATOM 838 C C . ILE A 1 105 ? 4.019 8.656 -4.176 1.00 96.94 105 ILE A C 1
ATOM 840 O O . ILE A 1 105 ? 4.424 8.834 -5.323 1.00 96.94 105 ILE A O 1
ATOM 844 N N . LEU A 1 106 ? 4.590 7.775 -3.347 1.00 95.62 106 LEU A N 1
ATOM 845 C CA . LEU A 1 106 ? 5.737 6.947 -3.740 1.00 95.62 106 LEU A CA 1
ATOM 846 C C . LEU A 1 106 ? 5.390 6.014 -4.906 1.00 95.62 106 LEU A C 1
ATOM 848 O O . LEU A 1 106 ? 6.166 5.880 -5.848 1.00 95.62 106 LEU A O 1
ATOM 852 N N . PHE A 1 107 ? 4.202 5.412 -4.885 1.00 94.50 107 PHE A N 1
ATOM 853 C CA . PHE A 1 107 ? 3.735 4.551 -5.965 1.00 94.50 107 PHE A CA 1
ATOM 854 C C . PHE A 1 107 ? 3.564 5.322 -7.283 1.00 94.50 107 PHE A C 1
ATOM 856 O O . PHE A 1 107 ? 3.991 4.853 -8.336 1.00 94.50 107 PHE A O 1
ATOM 863 N N . GLU A 1 108 ? 2.989 6.528 -7.236 1.00 94.75 108 GLU A N 1
ATOM 864 C CA . GLU A 1 108 ? 2.852 7.408 -8.405 1.00 94.75 108 GLU A CA 1
ATOM 865 C C . GLU A 1 108 ? 4.216 7.808 -8.985 1.00 94.75 108 GLU A C 1
ATOM 867 O O . GLU A 1 108 ? 4.390 7.807 -10.205 1.00 94.75 108 GLU A O 1
ATOM 872 N N . GLN A 1 109 ? 5.200 8.088 -8.126 1.00 93.31 109 GLN A N 1
ATOM 873 C CA . GLN A 1 109 ? 6.577 8.370 -8.540 1.00 93.31 109 GLN A CA 1
ATOM 874 C C . GLN A 1 109 ? 7.229 7.159 -9.222 1.00 93.31 109 GLN A C 1
ATOM 876 O O . GLN A 1 109 ? 7.798 7.300 -10.307 1.00 93.31 109 GLN A O 1
ATOM 881 N N . SER A 1 110 ? 7.101 5.964 -8.640 1.00 90.88 110 SER A N 1
ATOM 882 C CA . SER A 1 110 ? 7.621 4.726 -9.233 1.00 90.88 110 SER A CA 1
ATOM 883 C C . SER A 1 110 ? 6.959 4.408 -10.577 1.00 90.88 110 SER A C 1
ATOM 885 O O . SER A 1 110 ? 7.640 4.032 -11.533 1.00 90.88 110 SER A O 1
ATOM 887 N N . ALA A 1 111 ? 5.645 4.620 -10.692 1.00 91.12 111 ALA A N 1
ATOM 888 C CA . ALA A 1 111 ? 4.911 4.425 -11.939 1.00 91.12 111 ALA A CA 1
ATOM 889 C C . ALA A 1 111 ? 5.357 5.406 -13.037 1.00 91.12 111 ALA A C 1
ATOM 891 O O . ALA A 1 111 ? 5.522 5.000 -14.190 1.00 91.12 111 ALA A O 1
ATOM 892 N N . ALA A 1 112 ? 5.590 6.676 -12.689 1.00 92.75 112 ALA A N 1
ATOM 893 C CA . ALA A 1 112 ? 6.111 7.669 -13.626 1.00 92.75 112 ALA A CA 1
ATOM 894 C C . ALA A 1 112 ? 7.492 7.260 -14.165 1.00 92.75 112 ALA A C 1
ATOM 896 O O . ALA A 1 112 ? 7.689 7.230 -15.381 1.00 92.75 112 ALA A O 1
ATOM 897 N N . LEU A 1 113 ? 8.406 6.841 -13.282 1.00 90.62 113 LEU A N 1
ATOM 898 C CA . LEU A 1 113 ? 9.746 6.384 -13.661 1.00 90.62 113 LEU A CA 1
ATOM 899 C C . LEU A 1 113 ? 9.709 5.147 -14.577 1.00 90.62 113 LEU A C 1
ATOM 901 O O . LEU A 1 113 ? 10.425 5.081 -15.579 1.00 90.62 113 LEU A O 1
ATOM 905 N N . ALA A 1 114 ? 8.860 4.165 -14.260 1.00 88.81 114 ALA A N 1
ATOM 906 C CA . ALA A 1 114 ? 8.668 2.990 -15.108 1.00 88.81 114 ALA A CA 1
ATOM 907 C C . ALA A 1 114 ? 8.113 3.374 -16.495 1.00 88.81 114 ALA A C 1
ATOM 909 O O . ALA A 1 114 ? 8.550 2.833 -17.516 1.00 88.81 114 ALA A O 1
ATOM 910 N N . GLY A 1 115 ? 7.193 4.343 -16.544 1.00 90.00 115 GLY A N 1
ATOM 911 C CA . GLY A 1 115 ? 6.646 4.896 -17.783 1.00 90.00 115 GLY A CA 1
ATOM 912 C C . GLY A 1 115 ? 7.707 5.564 -18.662 1.00 90.00 115 GLY A C 1
ATOM 913 O O . GLY A 1 115 ? 7.778 5.274 -19.858 1.00 90.00 115 GLY A O 1
ATOM 914 N N . GLU A 1 116 ? 8.570 6.396 -18.075 1.00 92.25 116 GLU A N 1
ATOM 915 C CA . GLU A 1 116 ? 9.690 7.041 -18.778 1.00 92.25 116 GLU A CA 1
ATOM 916 C C . GLU A 1 116 ? 10.648 6.008 -19.391 1.00 92.25 116 GLU A C 1
ATOM 918 O O . GLU A 1 116 ? 10.998 6.096 -20.571 1.00 92.25 116 GLU A O 1
ATOM 923 N N . LYS A 1 117 ? 11.011 4.970 -18.627 1.00 87.88 117 LYS A N 1
ATOM 924 C CA . LYS A 1 117 ? 11.861 3.870 -19.113 1.00 87.88 117 LYS A CA 1
ATOM 925 C C . LYS A 1 117 ? 11.209 3.092 -20.257 1.00 87.88 117 LYS A C 1
ATOM 927 O O . LYS A 1 117 ? 11.871 2.777 -21.246 1.00 87.88 117 LYS A O 1
ATOM 932 N N . SER A 1 118 ? 9.913 2.797 -20.144 1.00 89.62 118 SER A N 1
ATOM 933 C CA . SER A 1 118 ? 9.157 2.104 -21.193 1.00 89.62 118 SER A CA 1
ATOM 934 C C . SER A 1 118 ? 9.139 2.903 -22.501 1.00 89.62 118 SER A C 1
ATOM 936 O O . SER A 1 118 ? 9.341 2.335 -23.579 1.00 89.62 118 SER A O 1
ATOM 938 N N . LEU A 1 119 ? 8.965 4.226 -22.410 1.00 93.62 119 LEU A N 1
ATOM 939 C CA . LEU A 1 119 ? 9.000 5.118 -23.566 1.00 93.62 119 LEU A CA 1
ATOM 940 C C . LEU A 1 119 ? 10.380 5.122 -24.240 1.00 93.62 119 LEU A C 1
ATOM 942 O O . LEU A 1 119 ? 10.455 4.894 -25.446 1.00 93.62 119 LEU A O 1
ATOM 946 N N . ALA A 1 120 ? 11.462 5.279 -23.471 1.00 90.25 120 ALA A N 1
ATOM 947 C CA . ALA A 1 120 ? 12.829 5.271 -24.002 1.00 90.25 120 ALA A CA 1
ATOM 948 C C . ALA A 1 120 ? 13.191 3.939 -24.694 1.00 90.25 120 ALA A C 1
ATOM 950 O O . ALA A 1 120 ? 13.828 3.918 -25.753 1.00 90.25 120 ALA A O 1
ATOM 951 N N . MET A 1 121 ? 12.744 2.808 -24.134 1.00 90.31 121 MET A N 1
ATOM 952 C CA . MET A 1 121 ? 12.924 1.491 -24.754 1.00 90.31 121 MET A CA 1
ATOM 953 C C . MET A 1 121 ? 12.160 1.384 -26.080 1.00 90.31 121 MET A C 1
ATOM 955 O O . MET A 1 121 ? 12.687 0.870 -27.068 1.00 90.31 121 MET A O 1
ATOM 959 N N . LYS A 1 122 ? 10.925 1.894 -26.129 1.00 94.12 122 LYS A N 1
ATOM 960 C CA . LYS A 1 122 ? 10.121 1.910 -27.355 1.00 94.12 122 LYS A CA 1
ATOM 961 C C . LYS A 1 122 ? 10.790 2.731 -28.458 1.00 94.12 122 LYS A C 1
ATOM 963 O O . LYS A 1 122 ? 10.878 2.250 -29.586 1.00 94.12 122 LYS A O 1
ATOM 968 N N . GLU A 1 123 ? 11.290 3.919 -28.130 1.00 94.50 123 GLU A N 1
ATOM 969 C CA . GLU A 1 123 ? 12.022 4.774 -29.074 1.00 94.50 123 GLU A CA 1
ATOM 970 C C . GLU A 1 123 ? 13.261 4.054 -29.624 1.00 94.50 123 GLU A C 1
ATOM 972 O O . GLU A 1 123 ? 13.440 3.973 -30.840 1.00 94.50 123 GLU A O 1
ATOM 977 N N . SER A 1 124 ? 14.036 3.404 -28.751 1.00 92.06 124 SER A N 1
ATOM 978 C CA . SER A 1 124 ? 15.206 2.605 -29.146 1.00 92.06 124 SER A CA 1
ATOM 979 C C . SER A 1 124 ? 14.843 1.454 -30.102 1.00 92.06 124 SER A C 1
ATOM 981 O O . SER A 1 124 ? 15.549 1.179 -31.076 1.00 92.06 124 SER A O 1
ATOM 983 N N . LEU A 1 125 ? 13.720 0.768 -29.861 1.00 93.50 125 LEU A N 1
ATOM 984 C CA . LEU A 1 125 ? 13.229 -0.299 -30.742 1.00 93.50 125 LEU A CA 1
ATOM 985 C C . LEU A 1 125 ? 12.762 0.236 -32.104 1.00 93.50 125 LEU A C 1
ATOM 987 O O . LEU A 1 125 ? 13.009 -0.401 -33.137 1.00 93.50 125 LEU A O 1
ATOM 991 N N . ASP A 1 126 ? 12.109 1.398 -32.121 1.00 94.44 126 ASP A N 1
ATOM 992 C CA . ASP A 1 126 ? 11.672 2.055 -33.351 1.00 94.44 126 ASP A CA 1
ATOM 993 C C . ASP A 1 126 ? 12.873 2.500 -34.205 1.00 94.44 126 ASP A C 1
ATOM 995 O O . ASP A 1 126 ? 12.871 2.282 -35.423 1.00 94.44 126 ASP A O 1
ATOM 999 N N . GLU A 1 127 ? 13.943 3.011 -33.590 1.00 92.75 127 GLU A N 1
ATOM 1000 C CA . GLU A 1 127 ? 15.206 3.331 -34.271 1.00 92.75 127 GLU A CA 1
ATOM 1001 C C . GLU A 1 127 ? 15.854 2.091 -34.907 1.00 92.75 127 GLU A C 1
ATOM 1003 O O . GLU A 1 127 ? 16.219 2.104 -36.090 1.00 92.75 127 GLU A O 1
ATOM 1008 N N . LEU A 1 128 ? 15.930 0.974 -34.171 1.00 89.81 128 LEU A N 1
ATOM 1009 C CA . LEU A 1 128 ? 16.460 -0.292 -34.695 1.00 89.81 128 LEU A CA 1
ATOM 1010 C C . LEU A 1 128 ? 15.653 -0.799 -35.896 1.00 89.81 128 LEU A C 1
ATOM 1012 O O . LEU A 1 128 ? 16.220 -1.289 -36.883 1.00 89.81 128 LEU A O 1
ATOM 1016 N N . LYS A 1 129 ? 14.324 -0.676 -35.840 1.00 89.00 129 LYS A N 1
ATOM 1017 C CA . LYS A 1 129 ? 13.431 -1.041 -36.945 1.00 89.00 129 LYS A CA 1
ATOM 1018 C C . LYS A 1 129 ? 13.688 -0.173 -38.178 1.00 89.00 129 LYS A C 1
ATOM 1020 O O . LYS A 1 129 ? 13.763 -0.707 -39.289 1.00 89.00 129 LYS A O 1
ATOM 1025 N N . GLN A 1 130 ? 13.861 1.136 -37.998 1.00 87.44 130 GLN A N 1
ATOM 1026 C CA . GLN A 1 130 ? 14.165 2.062 -39.091 1.00 87.44 130 GLN A CA 1
ATOM 1027 C C . GLN A 1 130 ? 15.536 1.779 -39.719 1.00 87.44 130 GLN A C 1
ATOM 1029 O O . GLN A 1 130 ? 15.626 1.659 -40.944 1.00 87.44 130 GLN A O 1
ATOM 1034 N N . GLY A 1 131 ? 16.581 1.580 -38.907 1.00 83.81 131 GLY A N 1
ATOM 1035 C CA . GLY A 1 131 ? 17.930 1.257 -39.387 1.00 83.81 131 GLY A CA 1
ATOM 1036 C C . GLY A 1 131 ? 17.970 -0.027 -40.224 1.00 83.81 131 GLY A C 1
ATOM 1037 O O . GLY A 1 131 ? 18.568 -0.062 -41.303 1.00 83.81 131 GLY A O 1
ATOM 1038 N N . ARG A 1 132 ? 17.236 -1.066 -39.802 1.00 77.81 132 ARG A N 1
ATOM 1039 C CA . ARG A 1 132 ? 17.057 -2.298 -40.595 1.00 77.81 132 ARG A CA 1
ATOM 1040 C C . ARG A 1 132 ? 16.312 -2.048 -41.907 1.00 77.81 132 ARG A C 1
ATOM 1042 O O . ARG A 1 132 ? 16.675 -2.626 -42.932 1.00 77.81 132 ARG A O 1
ATOM 1049 N N . GLY A 1 133 ? 15.308 -1.172 -41.900 1.00 72.50 133 GLY A N 1
ATOM 1050 C CA . GLY A 1 133 ? 14.592 -0.755 -43.108 1.00 72.50 133 GLY A CA 1
ATOM 1051 C C . GLY A 1 133 ? 15.493 -0.055 -44.130 1.00 72.50 133 GLY A C 1
ATOM 1052 O O . GLY A 1 133 ? 15.340 -0.275 -45.331 1.00 72.50 133 GLY A O 1
ATOM 1053 N N . VAL A 1 134 ? 16.468 0.738 -43.672 1.00 72.25 134 VAL A N 1
ATOM 1054 C CA . VAL A 1 134 ? 17.469 1.378 -44.541 1.00 72.25 134 VAL A CA 1
ATOM 1055 C C . VAL A 1 134 ? 18.389 0.334 -45.174 1.00 72.25 134 VAL A C 1
ATOM 1057 O O . VAL A 1 134 ? 18.537 0.330 -46.393 1.00 72.25 134 VAL A O 1
ATOM 1060 N N . LEU A 1 135 ? 18.937 -0.604 -44.395 1.00 68.00 135 LEU A N 1
ATOM 1061 C CA . LEU A 1 135 ? 19.782 -1.686 -44.928 1.00 68.00 135 LEU A CA 1
ATOM 1062 C C . LEU A 1 135 ? 19.035 -2.586 -45.925 1.00 68.00 135 LEU A C 1
ATOM 1064 O O . LEU A 1 135 ? 19.618 -3.022 -46.916 1.00 68.00 135 LEU A O 1
ATOM 1068 N N . GLY A 1 136 ? 17.733 -2.808 -45.722 1.00 64.25 136 GLY A N 1
ATOM 1069 C CA . GLY A 1 136 ? 16.882 -3.524 -46.675 1.00 64.25 136 GLY A CA 1
ATOM 1070 C C . GLY A 1 136 ? 16.819 -2.867 -48.061 1.00 64.25 136 GLY A C 1
ATOM 1071 O O . GLY A 1 136 ? 16.749 -3.580 -49.058 1.00 64.25 136 GLY A O 1
ATOM 1072 N N . LYS A 1 137 ? 16.915 -1.531 -48.142 1.00 64.06 137 LYS A N 1
ATOM 1073 C CA . LYS A 1 137 ? 16.951 -0.783 -49.415 1.00 64.06 137 LYS A CA 1
ATOM 1074 C C . LYS A 1 137 ? 18.299 -0.873 -50.136 1.00 64.06 137 LYS A C 1
ATOM 1076 O O . LYS A 1 137 ? 18.345 -0.664 -51.341 1.00 64.06 137 LYS A O 1
ATOM 1081 N N . TYR A 1 138 ? 19.375 -1.188 -49.413 1.00 60.50 138 TYR A N 1
ATOM 1082 C CA . TYR A 1 138 ? 20.723 -1.373 -49.966 1.00 60.50 138 TYR A CA 1
ATOM 1083 C C . TYR A 1 138 ? 21.056 -2.835 -50.278 1.00 60.50 138 TYR A C 1
ATOM 1085 O O . TYR A 1 138 ? 22.159 -3.129 -50.742 1.00 60.50 138 TYR A O 1
ATOM 1093 N N . LYS A 1 139 ? 20.120 -3.768 -50.060 1.00 53.81 139 LYS A N 1
ATOM 1094 C CA . LYS A 1 139 ? 20.264 -5.136 -50.553 1.00 53.81 139 LYS A CA 1
ATOM 1095 C C . LYS A 1 139 ? 20.252 -5.061 -52.082 1.00 53.81 139 LYS A C 1
ATOM 1097 O O . LYS A 1 139 ? 19.224 -4.733 -52.670 1.00 53.81 139 LYS A O 1
ATOM 1102 N N . ALA A 1 140 ? 21.417 -5.282 -52.695 1.00 56.59 140 ALA A N 1
ATOM 1103 C CA . ALA A 1 140 ? 21.591 -5.270 -54.144 1.00 56.59 140 ALA A CA 1
ATOM 1104 C C . ALA A 1 140 ? 20.469 -6.081 -54.813 1.00 56.59 140 ALA A C 1
ATOM 1106 O O . ALA A 1 140 ? 20.080 -7.113 -54.250 1.00 56.59 140 ALA A O 1
ATOM 1107 N N . PRO A 1 141 ? 19.942 -5.649 -55.977 1.00 56.59 141 PRO A N 1
ATOM 1108 C CA . PRO A 1 141 ? 19.002 -6.472 -56.719 1.00 56.59 141 PRO A CA 1
ATOM 1109 C C . PRO A 1 141 ? 19.653 -7.842 -56.890 1.00 56.59 141 PRO A C 1
ATOM 1111 O O . PRO A 1 141 ? 20.766 -7.944 -57.412 1.00 56.59 141 PRO A O 1
ATOM 1114 N N . SER A 1 142 ? 18.994 -8.881 -56.371 1.00 55.62 142 SER A N 1
ATOM 1115 C CA . SER A 1 142 ? 19.299 -10.266 -56.714 1.00 55.62 142 SER A CA 1
ATOM 1116 C C . SER A 1 142 ? 19.493 -10.292 -58.221 1.00 55.62 142 SER A C 1
ATOM 1118 O O . SER A 1 142 ? 18.581 -9.872 -58.939 1.00 55.62 142 SER A O 1
ATOM 1120 N N . SER A 1 143 ? 20.709 -10.641 -58.657 1.00 49.69 143 SER A N 1
ATOM 1121 C CA . SER A 1 143 ? 21.096 -10.616 -60.067 1.00 49.69 143 SER A CA 1
ATOM 1122 C C . SER A 1 143 ? 19.955 -11.192 -60.900 1.00 49.69 143 SER A C 1
ATOM 1124 O O . SER A 1 143 ? 19.466 -12.267 -60.546 1.00 49.69 143 SER A O 1
ATOM 1126 N N . PRO A 1 144 ? 19.484 -10.492 -61.946 1.00 52.59 144 PRO A N 1
ATOM 1127 C CA . PRO A 1 144 ? 18.553 -11.111 -62.865 1.00 52.59 144 PRO A CA 1
ATOM 1128 C C . PRO A 1 144 ? 19.255 -12.348 -63.414 1.00 52.59 144 PRO A C 1
ATOM 1130 O O . PRO A 1 144 ? 20.378 -12.243 -63.910 1.00 52.59 144 PRO A O 1
ATOM 1133 N N . ASP A 1 145 ? 18.613 -13.504 -63.263 1.00 48.44 145 ASP A N 1
ATOM 1134 C CA . ASP A 1 145 ? 18.975 -14.731 -63.958 1.00 48.44 145 ASP A CA 1
ATOM 1135 C C . ASP A 1 145 ? 19.165 -14.378 -65.434 1.00 48.44 145 ASP A C 1
ATOM 1137 O O . ASP A 1 145 ? 18.212 -14.150 -66.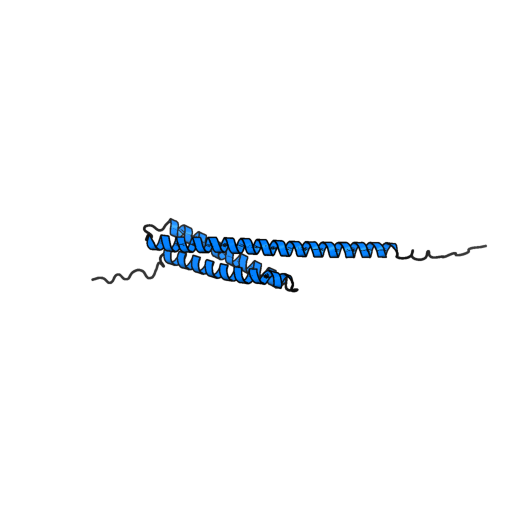182 1.00 48.44 145 ASP A O 1
ATOM 1141 N N . SER A 1 146 ? 20.420 -14.257 -65.855 1.00 48.88 146 SER A N 1
ATOM 1142 C CA . SER A 1 146 ? 20.791 -14.061 -67.246 1.00 48.88 146 SER A CA 1
ATOM 1143 C C . SER A 1 146 ? 20.765 -15.421 -67.932 1.00 48.88 146 SER A C 1
ATOM 1145 O O . SER A 1 146 ? 21.785 -15.912 -68.408 1.00 48.88 146 SER A O 1
ATOM 1147 N N . SER A 1 147 ? 19.594 -16.054 -67.969 1.00 48.44 147 SER A N 1
ATOM 1148 C CA . SER A 1 147 ? 19.318 -17.186 -68.846 1.00 48.44 147 SER A CA 1
ATOM 1149 C C . SER A 1 147 ? 19.031 -16.657 -70.253 1.00 48.44 147 SER A C 1
ATOM 1151 O O . SER A 1 147 ? 17.902 -16.686 -70.737 1.00 48.44 147 SER A O 1
ATOM 1153 N N . TYR A 1 148 ? 20.078 -16.149 -70.907 1.00 49.25 148 TYR A N 1
ATOM 1154 C CA . TYR A 1 148 ? 20.134 -16.041 -72.362 1.00 49.25 148 TYR A CA 1
ATOM 1155 C C . TYR A 1 148 ? 20.347 -17.452 -72.921 1.00 49.25 148 TYR A C 1
ATOM 1157 O O . TYR A 1 148 ? 21.469 -17.851 -73.225 1.00 49.25 148 TYR A O 1
ATOM 1165 N N . PHE A 1 149 ? 19.272 -18.235 -73.025 1.00 46.56 149 PHE A N 1
ATOM 1166 C CA . PHE A 1 149 ? 19.262 -19.359 -73.956 1.00 46.56 149 PHE A CA 1
ATOM 1167 C C . PHE A 1 149 ? 19.070 -18.791 -75.361 1.00 46.56 149 PHE A C 1
ATOM 1169 O O . PHE A 1 149 ? 17.953 -18.568 -75.824 1.00 46.56 149 PHE A O 1
ATOM 1176 N N . ASP A 1 150 ? 20.201 -18.522 -76.006 1.00 49.94 150 ASP A N 1
ATOM 1177 C CA . ASP A 1 150 ? 20.307 -18.357 -77.448 1.00 49.94 150 ASP A CA 1
ATOM 1178 C C . ASP A 1 150 ? 19.744 -19.620 -78.124 1.00 49.94 150 ASP A C 1
ATOM 1180 O O . ASP A 1 150 ? 20.264 -20.724 -77.958 1.00 49.94 150 ASP A O 1
ATOM 1184 N N . SER A 1 151 ? 18.612 -19.459 -78.807 1.00 48.97 151 SER A N 1
ATOM 1185 C CA . SER A 1 151 ? 17.969 -20.482 -79.632 1.00 48.97 151 SER A CA 1
ATOM 1186 C C . SER A 1 151 ? 17.997 -19.987 -81.073 1.00 48.97 151 SER A C 1
ATOM 1188 O O . SER A 1 151 ? 16.971 -19.587 -81.620 1.00 48.97 151 SER A O 1
ATOM 1190 N N . SER A 1 152 ? 19.187 -19.953 -81.662 1.00 54.25 152 SER A N 1
ATOM 1191 C CA . SER A 1 152 ? 19.364 -19.669 -83.084 1.00 54.25 152 SER A CA 1
ATOM 1192 C C . SER A 1 152 ? 19.376 -20.984 -83.870 1.00 54.25 152 SER A C 1
ATOM 1194 O O . SER A 1 152 ? 20.307 -21.781 -83.743 1.00 54.25 152 SER A O 1
ATOM 1196 N N . MET A 1 153 ? 18.302 -21.208 -84.634 1.00 40.66 153 MET A N 1
ATOM 1197 C CA . MET A 1 153 ? 18.261 -22.086 -85.814 1.00 40.66 153 MET A CA 1
ATOM 1198 C C . MET A 1 153 ? 18.936 -21.408 -87.005 1.00 40.66 153 MET A C 1
ATOM 1200 O O . MET A 1 153 ? 18.841 -20.163 -87.093 1.00 40.66 153 MET A O 1
#

pLDDT: mean 85.01, std 17.82, range [40.66, 98.5]

Radius of gyration: 31.93 Å; chains: 1; bounding box: 45×32×133 Å

Foldseek 3Di:
DDDPPPDPPDDPLLVVLLVLLVVLLVVLVVLLVVLVCLVVVLVDPPVVVVVVVVVVVVVVVVVSVVVVVVSVVVVVVDPDDDPVSVVSSVVSVVSSVVSVVSSVVSVVVSVVSNVVVVVVVVVVVVVVVVVVVVVVVVPPPPPPPPPPPPPDD

Secondary structure (DSSP, 8-state):
-------TT---HHHHHHHHHHHHHHHHHHHHHHHHHHHHHTTSS-HHHHHHHHHHHHHHHHHHHHHHHHHHHHHHH-----HHHHHHHHHHHHHHHHHHHHHHHHHHHHHHHHHHHHHHHHHHHHHHHHHHHHHHHTS--------------